Protein AF-A0A060Z3X9-F1 (afdb_monomer_lite)

Organism: Oncorhynchus mykiss (NCBI:txid8022)

Structure (mmCIF, N/CA/C/O backbone):
data_AF-A0A060Z3X9-F1
#
_entry.id   AF-A0A060Z3X9-F1
#
loop_
_atom_site.group_PDB
_atom_site.id
_atom_site.type_symbol
_atom_site.label_atom_id
_atom_site.label_alt_id
_atom_site.label_comp_id
_atom_site.label_asym_id
_atom_site.label_entity_id
_atom_site.label_seq_id
_atom_site.pdbx_PDB_ins_code
_atom_site.Cartn_x
_atom_site.Cartn_y
_atom_site.Cartn_z
_atom_site.occupancy
_atom_site.B_iso_or_equiv
_atom_site.auth_seq_id
_atom_site.auth_comp_id
_atom_site.auth_asym_id
_atom_site.auth_atom_id
_atom_site.pdbx_PDB_model_num
ATOM 1 N N . GLY A 1 1 ? -12.705 7.306 -7.884 1.00 86.81 1 GLY A N 1
ATOM 2 C CA . GLY A 1 1 ? -11.355 6.774 -7.599 1.00 86.81 1 GLY A CA 1
ATOM 3 C C . GLY A 1 1 ? -11.244 6.445 -6.128 1.00 86.81 1 GLY A C 1
ATOM 4 O O . GLY A 1 1 ? -11.070 7.368 -5.343 1.00 86.81 1 GLY A O 1
ATOM 5 N N . ILE A 1 2 ? -11.388 5.167 -5.769 1.00 88.50 2 ILE A N 1
ATOM 6 C CA . ILE A 1 2 ? -11.645 4.698 -4.392 1.00 88.50 2 ILE A CA 1
ATOM 7 C C . ILE A 1 2 ? -10.566 5.163 -3.402 1.00 88.50 2 ILE A C 1
ATOM 9 O O . ILE A 1 2 ? -10.902 5.725 -2.368 1.00 88.50 2 ILE A O 1
ATOM 13 N N . TYR A 1 3 ? -9.286 5.067 -3.770 1.00 93.75 3 TYR A N 1
ATOM 14 C CA . TYR A 1 3 ? -8.171 5.515 -2.922 1.00 93.75 3 TYR A CA 1
ATOM 15 C C . TYR A 1 3 ? -7.744 6.974 -3.132 1.00 93.75 3 TYR A C 1
ATOM 17 O O . TYR A 1 3 ? -7.025 7.528 -2.296 1.00 93.75 3 TYR A O 1
ATOM 25 N N . ARG A 1 4 ? -8.191 7.599 -4.230 1.00 94.62 4 ARG A N 1
ATOM 26 C CA . ARG A 1 4 ? -7.829 8.974 -4.619 1.00 94.62 4 ARG A CA 1
ATOM 27 C C . ARG A 1 4 ? -8.737 10.022 -3.977 1.00 94.62 4 ARG A C 1
ATOM 29 O O . ARG A 1 4 ? -8.271 11.099 -3.632 1.00 94.62 4 ARG A O 1
ATOM 36 N N . VAL A 1 5 ? -10.029 9.724 -3.874 1.00 93.88 5 VAL A N 1
ATOM 37 C CA . VAL A 1 5 ? -11.036 10.626 -3.302 1.00 93.88 5 VAL A CA 1
ATOM 38 C C . VAL A 1 5 ? -11.106 10.404 -1.794 1.00 93.88 5 VAL A C 1
ATOM 40 O O . VAL A 1 5 ? -11.049 9.264 -1.337 1.00 93.88 5 VAL A O 1
ATOM 43 N N . ASN A 1 6 ? -11.225 11.491 -1.033 1.00 90.88 6 ASN A N 1
ATOM 44 C CA . ASN A 1 6 ? -11.349 11.428 0.418 1.00 90.88 6 ASN A CA 1
ATOM 45 C C . ASN A 1 6 ? -12.809 11.221 0.837 1.00 90.88 6 ASN A C 1
ATOM 47 O O . ASN A 1 6 ? -13.710 11.865 0.303 1.00 90.88 6 ASN A O 1
ATOM 51 N N . GLY A 1 7 ? -13.014 10.354 1.828 1.00 90.50 7 GLY A N 1
ATOM 52 C CA . GLY A 1 7 ? -14.253 10.256 2.592 1.00 90.50 7 GLY A CA 1
ATOM 53 C C . GLY A 1 7 ? -14.462 11.436 3.549 1.00 90.50 7 GLY A C 1
ATOM 54 O O . GLY A 1 7 ? -13.589 12.297 3.706 1.00 90.50 7 GLY A O 1
ATOM 55 N N . ALA A 1 8 ? -15.616 11.476 4.217 1.00 94.56 8 ALA A N 1
ATOM 56 C CA . ALA A 1 8 ? -15.914 12.539 5.173 1.00 94.56 8 ALA A CA 1
ATOM 57 C C . ALA A 1 8 ? -15.115 12.334 6.462 1.00 94.56 8 ALA A C 1
ATOM 59 O O . ALA A 1 8 ? -15.238 11.302 7.120 1.00 94.56 8 ALA A O 1
ATOM 60 N N . LYS A 1 9 ? -14.338 13.349 6.855 1.00 94.06 9 LYS A N 1
ATOM 61 C CA . LYS A 1 9 ? -13.429 13.288 8.010 1.00 94.06 9 LYS A CA 1
ATOM 62 C C . LYS A 1 9 ? -14.116 12.792 9.289 1.00 94.06 9 LYS A C 1
ATOM 64 O O . LYS A 1 9 ? -13.607 11.879 9.925 1.00 94.06 9 LYS A O 1
ATOM 69 N N . SER A 1 10 ? -15.301 13.316 9.601 1.00 96.31 10 SER A N 1
ATOM 70 C CA . SER A 1 10 ? -16.062 12.922 10.793 1.00 96.31 10 SER A CA 1
ATOM 71 C C . SER A 1 10 ? -16.489 11.450 10.791 1.00 96.31 10 SER A C 1
ATOM 73 O O . SER A 1 10 ? -16.528 10.825 11.846 1.00 96.31 10 SER A O 1
ATOM 75 N N . ARG A 1 11 ? -16.803 10.870 9.624 1.00 94.62 11 ARG A N 1
ATOM 76 C CA . ARG A 1 11 ? -17.150 9.442 9.512 1.00 94.62 11 ARG A CA 1
ATOM 77 C C . ARG A 1 11 ? -15.914 8.558 9.611 1.00 94.62 11 ARG A C 1
ATOM 79 O O . ARG A 1 11 ? -15.964 7.532 10.274 1.00 94.62 11 ARG A O 1
ATOM 86 N N . VAL A 1 12 ? -14.806 8.988 9.010 1.00 95.44 12 VAL A N 1
ATOM 87 C CA . VAL A 1 12 ? -13.509 8.303 9.111 1.00 95.44 12 VAL A CA 1
ATOM 88 C C . VAL A 1 12 ? -13.040 8.240 10.567 1.00 95.44 12 VAL A C 1
ATOM 90 O O . VAL A 1 12 ? -12.645 7.176 11.021 1.00 95.44 12 VAL A O 1
ATOM 93 N N . GLU A 1 13 ? -13.134 9.340 11.317 1.00 94.75 13 GLU A N 1
ATOM 94 C CA . GLU A 1 13 ? -12.756 9.382 12.739 1.00 94.75 13 GLU A CA 1
ATOM 95 C C . GLU A 1 13 ? -13.624 8.456 13.599 1.00 94.75 13 GLU A C 1
ATOM 97 O O . GLU A 1 13 ? -13.090 7.675 14.385 1.00 94.75 13 GLU A O 1
ATOM 102 N N . LYS A 1 14 ? -14.950 8.479 13.401 1.00 93.69 14 LYS A N 1
ATOM 103 C CA . LYS A 1 14 ? -15.871 7.549 14.076 1.00 93.69 14 LYS A CA 1
ATOM 104 C C . LYS A 1 14 ? -15.541 6.091 13.764 1.00 93.69 14 LYS A C 1
ATOM 106 O O . LYS A 1 14 ? -15.551 5.259 14.665 1.00 93.69 14 LYS A O 1
ATOM 111 N N . LEU A 1 15 ? -15.228 5.787 12.504 1.00 94.75 15 LEU A N 1
ATOM 112 C CA . LEU A 1 15 ? -14.871 4.437 12.081 1.00 94.75 15 LEU A CA 1
ATOM 113 C C . LEU A 1 15 ? -13.537 3.986 12.693 1.00 94.75 15 LEU A C 1
ATOM 115 O O . LEU A 1 15 ? -13.452 2.861 13.172 1.00 94.75 15 LEU A O 1
ATOM 119 N N . CYS A 1 16 ? -12.526 4.861 12.753 1.00 94.25 16 CYS A N 1
ATOM 120 C CA . CYS A 1 16 ? -11.281 4.574 13.470 1.00 94.25 16 CYS A CA 1
ATOM 121 C C . CYS A 1 16 ? -11.554 4.229 14.939 1.00 94.25 16 CYS A C 1
ATOM 123 O O . CYS A 1 16 ? -11.093 3.201 15.416 1.00 94.25 16 CYS A O 1
ATOM 125 N N . GLN A 1 17 ? -12.347 5.046 15.638 1.00 93.94 17 GLN A N 1
ATOM 126 C CA . GLN A 1 17 ? -12.676 4.800 17.043 1.00 93.94 17 GLN A CA 1
ATOM 127 C C . GLN A 1 17 ? -13.414 3.468 17.243 1.00 93.94 17 GLN A C 1
ATOM 129 O O . GLN A 1 17 ? -13.139 2.750 18.200 1.00 93.94 17 GLN A O 1
ATOM 134 N N . ALA A 1 18 ? -14.317 3.111 16.327 1.00 93.25 18 ALA A N 1
ATOM 135 C CA . ALA A 1 18 ? -15.003 1.824 16.369 1.00 93.25 18 ALA A CA 1
ATOM 136 C C . ALA A 1 18 ? -14.020 0.644 16.229 1.00 93.25 18 ALA A C 1
ATOM 138 O O . ALA A 1 18 ? -14.126 -0.322 16.980 1.00 93.25 18 ALA A O 1
ATOM 139 N N . PHE A 1 19 ? -13.020 0.747 15.344 1.00 93.88 19 PHE A N 1
ATOM 140 C CA . PHE A 1 19 ? -11.968 -0.268 15.214 1.00 93.88 19 PHE A CA 1
ATOM 141 C C . PHE A 1 19 ? -11.088 -0.396 16.465 1.00 93.88 19 PHE A C 1
ATOM 143 O O . PHE A 1 19 ? -10.752 -1.520 16.835 1.00 93.88 19 PHE A O 1
ATOM 150 N N . GLU A 1 20 ? -10.752 0.715 17.129 1.00 92.62 20 GLU A N 1
ATOM 151 C CA . GLU A 1 20 ? -9.986 0.707 18.390 1.00 92.62 20 GLU A CA 1
ATOM 152 C C . GLU A 1 20 ? -10.773 0.069 19.547 1.00 92.62 20 GLU A C 1
ATOM 154 O O . GLU A 1 20 ? -10.198 -0.612 20.394 1.00 92.62 20 GLU A O 1
ATOM 159 N N . ASN A 1 21 ? -12.099 0.243 19.569 1.00 91.75 21 ASN A N 1
ATOM 160 C CA . ASN A 1 21 ? -12.970 -0.359 20.583 1.00 91.75 21 ASN A CA 1
ATOM 161 C C . ASN A 1 21 ? -13.163 -1.873 20.383 1.00 91.75 21 ASN A C 1
ATOM 163 O O . ASN A 1 21 ? -13.469 -2.587 21.337 1.00 91.75 21 ASN A O 1
ATOM 167 N N . GLY A 1 22 ? -12.994 -2.366 19.155 1.00 89.81 22 GLY A N 1
ATOM 168 C CA . GLY A 1 22 ? -13.017 -3.789 18.838 1.00 89.81 22 GLY A CA 1
ATOM 169 C C . GLY A 1 22 ? -13.516 -4.070 17.425 1.00 89.81 22 GLY A C 1
ATOM 170 O O . GLY A 1 22 ? -14.571 -3.602 17.009 1.00 89.81 22 GLY A O 1
ATOM 171 N N . LYS A 1 23 ? -12.783 -4.911 16.691 1.00 84.75 23 LYS A N 1
ATOM 172 C CA . LYS A 1 23 ? -13.099 -5.282 15.299 1.00 84.75 23 LYS A CA 1
ATOM 173 C C . LYS A 1 23 ? -14.492 -5.901 15.111 1.00 84.75 23 LYS A C 1
ATOM 175 O O . LYS A 1 23 ? -15.084 -5.727 14.054 1.00 84.75 23 LYS A O 1
ATOM 180 N N . ASP A 1 24 ? -15.008 -6.603 16.120 1.00 86.25 24 ASP A N 1
ATOM 181 C CA . ASP A 1 24 ? -16.281 -7.331 16.034 1.00 86.25 24 ASP A CA 1
ATOM 182 C C . ASP A 1 24 ? -17.500 -6.395 16.166 1.00 86.25 24 ASP A C 1
ATOM 184 O O . ASP A 1 24 ? -18.628 -6.801 15.909 1.00 86.25 24 ASP A O 1
ATOM 188 N N . LEU A 1 25 ? -17.271 -5.129 16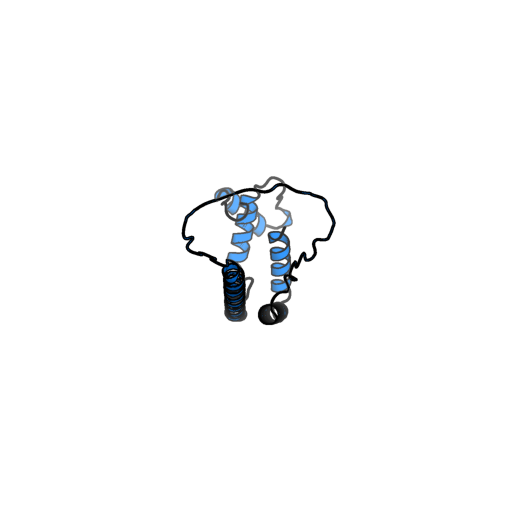.535 1.00 80.31 25 LEU A N 1
ATOM 189 C CA . LEU A 1 25 ? -18.289 -4.079 16.653 1.00 80.31 25 LEU A CA 1
ATOM 190 C C . LEU A 1 25 ? -18.442 -3.251 15.367 1.00 80.31 25 LEU A C 1
ATOM 192 O O . LEU A 1 25 ? -19.259 -2.332 15.324 1.00 80.31 25 LEU A O 1
ATOM 196 N N . VAL A 1 26 ? -17.634 -3.525 14.337 1.00 88.12 26 VAL A N 1
ATOM 197 C CA . VAL A 1 26 ? -17.584 -2.710 13.121 1.00 88.12 26 VAL A CA 1
ATOM 198 C C . VAL A 1 26 ? -18.308 -3.404 11.975 1.00 88.12 26 VAL A C 1
ATOM 200 O O . VAL A 1 26 ? -17.792 -4.342 11.370 1.00 88.12 26 VAL A O 1
ATOM 203 N N . GLU A 1 27 ? -19.478 -2.881 11.616 1.00 88.38 27 GLU A N 1
ATOM 204 C CA . GLU A 1 27 ? -20.184 -3.271 10.397 1.00 88.38 27 GLU A CA 1
ATOM 205 C C . GLU A 1 27 ? -19.799 -2.348 9.230 1.00 88.38 27 GLU A C 1
ATOM 207 O O . GLU A 1 27 ? -19.924 -1.126 9.308 1.00 88.38 27 GLU A O 1
ATOM 212 N N . LEU A 1 28 ? -19.296 -2.936 8.140 1.00 91.38 28 LEU A N 1
ATOM 213 C CA . LEU A 1 28 ? -18.789 -2.192 6.978 1.00 91.38 28 LEU A CA 1
ATOM 214 C C . LEU A 1 28 ? -19.793 -2.087 5.821 1.00 91.38 28 LEU A C 1
ATOM 216 O O . LEU A 1 28 ? -19.545 -1.315 4.896 1.00 91.38 28 LEU A O 1
ATOM 220 N N . SER A 1 29 ? -20.891 -2.849 5.857 1.00 90.75 29 SER A N 1
ATOM 221 C CA . SER A 1 29 ? -21.847 -3.010 4.749 1.00 90.75 29 SER A CA 1
ATOM 222 C C . SER A 1 29 ? -22.446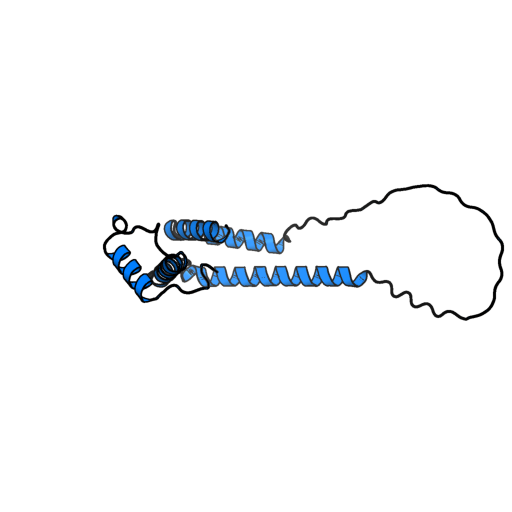 -1.682 4.274 1.00 90.75 29 SER A C 1
ATOM 224 O O . SER A 1 29 ? -22.557 -1.452 3.071 1.00 90.75 29 SER A O 1
ATOM 226 N N . ASP A 1 30 ? -22.752 -0.788 5.215 1.00 89.44 30 ASP A N 1
ATOM 227 C CA . ASP A 1 30 ? -23.438 0.483 4.950 1.00 89.44 30 ASP A CA 1
ATOM 228 C C . ASP A 1 30 ? -22.483 1.680 4.823 1.00 89.44 30 ASP A C 1
ATOM 230 O O . ASP A 1 30 ? -22.903 2.828 4.646 1.00 89.44 30 ASP A O 1
ATOM 234 N N . LEU A 1 31 ? -21.173 1.443 4.931 1.00 92.12 31 LEU A N 1
ATOM 235 C CA . LEU A 1 31 ? -20.180 2.509 4.920 1.00 92.12 31 LEU A CA 1
ATOM 236 C C . LEU A 1 31 ? -19.721 2.832 3.500 1.00 92.12 31 LEU A C 1
ATOM 238 O O . LEU A 1 31 ? -19.551 1.967 2.642 1.00 92.12 31 LEU A O 1
ATOM 242 N N . SER A 1 32 ? -19.446 4.114 3.254 1.00 93.62 32 SER A N 1
ATOM 243 C CA . SER A 1 32 ? -18.907 4.532 1.964 1.00 93.62 32 SER A CA 1
ATOM 244 C C . SER A 1 32 ? -17.531 3.892 1.728 1.00 93.62 32 SER A C 1
ATOM 246 O O . SER A 1 32 ? -16.651 4.009 2.590 1.00 93.62 32 SER A O 1
ATOM 248 N N . PRO A 1 33 ? -17.261 3.346 0.527 1.00 94.50 33 PRO A N 1
ATOM 249 C CA . PRO A 1 33 ? -15.937 2.845 0.161 1.00 94.50 33 PRO A CA 1
ATOM 250 C C . PRO A 1 33 ? -14.817 3.878 0.343 1.00 94.50 33 PRO A C 1
ATOM 252 O O . PRO A 1 33 ? -13.673 3.512 0.601 1.00 94.50 33 PRO A O 1
ATOM 255 N N . HIS A 1 34 ? -15.130 5.174 0.235 1.00 96.31 34 HIS A N 1
ATOM 256 C CA . HIS A 1 34 ? -14.171 6.259 0.452 1.00 96.31 34 HIS A CA 1
ATOM 257 C C . HIS A 1 34 ? -13.776 6.428 1.920 1.00 96.31 34 HIS A C 1
ATOM 259 O O . HIS A 1 34 ? -12.625 6.755 2.213 1.00 96.31 34 HIS A O 1
ATOM 265 N N . ASP A 1 35 ? -14.714 6.200 2.840 1.00 95.25 35 ASP A N 1
ATOM 266 C CA . ASP A 1 35 ? -14.444 6.268 4.273 1.00 95.25 35 ASP A CA 1
ATOM 267 C C . ASP A 1 35 ? -13.584 5.062 4.687 1.00 95.25 35 ASP A C 1
ATOM 269 O O . ASP A 1 35 ? -12.538 5.241 5.311 1.00 95.25 35 ASP A O 1
ATOM 273 N N . ILE A 1 36 ? -13.946 3.857 4.226 1.00 95.31 36 ILE A N 1
ATOM 274 C CA . ILE A 1 36 ? -13.184 2.616 4.459 1.00 95.31 36 ILE A CA 1
ATOM 275 C C . ILE A 1 36 ? -11.764 2.730 3.887 1.00 95.31 36 ILE A C 1
ATOM 277 O O . ILE A 1 36 ? -10.781 2.446 4.574 1.00 95.31 36 ILE A O 1
ATOM 281 N N . ALA A 1 37 ? -11.626 3.202 2.643 1.00 96.25 37 ALA A N 1
ATOM 282 C CA . ALA A 1 37 ? -10.324 3.405 2.014 1.00 96.25 37 ALA A CA 1
ATOM 283 C C . ALA A 1 37 ? -9.463 4.419 2.781 1.00 96.25 37 ALA A C 1
ATOM 285 O O . ALA A 1 37 ? -8.246 4.250 2.882 1.00 96.25 37 ALA A O 1
ATOM 286 N N . ASN A 1 38 ? -10.071 5.473 3.333 1.00 96.62 38 ASN A N 1
ATOM 287 C CA . ASN A 1 38 ? -9.364 6.429 4.178 1.00 96.62 38 ASN A CA 1
ATOM 288 C C . ASN A 1 38 ? -8.889 5.800 5.488 1.00 96.62 38 ASN A C 1
ATOM 290 O O . ASN A 1 38 ? -7.731 6.009 5.845 1.00 96.62 38 ASN A O 1
ATOM 294 N N . VAL A 1 39 ? -9.721 5.000 6.159 1.00 95.94 39 VAL A N 1
ATOM 295 C CA . VAL A 1 39 ? -9.312 4.281 7.376 1.00 95.94 39 VAL A CA 1
ATOM 296 C C . VAL A 1 39 ? -8.167 3.314 7.088 1.00 95.94 39 VAL A C 1
ATOM 298 O O . VAL A 1 39 ? -7.166 3.346 7.798 1.00 95.94 39 VAL A O 1
ATOM 301 N N . LEU A 1 40 ? -8.227 2.542 5.998 1.00 95.62 40 LEU A N 1
ATOM 302 C CA . LEU A 1 40 ? -7.126 1.655 5.604 1.00 95.62 40 LEU A CA 1
ATOM 303 C C . LEU A 1 40 ? -5.816 2.427 5.365 1.00 95.62 40 LEU A C 1
ATOM 305 O O . LEU A 1 40 ? -4.757 2.021 5.843 1.00 95.62 40 LEU A O 1
ATOM 309 N N . LYS A 1 41 ? -5.872 3.565 4.657 1.00 95.38 41 LYS A N 1
ATOM 310 C CA . LYS A 1 41 ? -4.697 4.432 4.443 1.00 95.38 41 LYS A CA 1
ATOM 311 C C . LYS A 1 41 ? -4.139 4.966 5.764 1.00 95.38 41 LYS A C 1
ATOM 313 O O . LYS A 1 41 ? -2.923 5.015 5.936 1.00 95.38 41 LYS A O 1
ATOM 318 N N . LEU A 1 42 ? -5.014 5.376 6.683 1.00 95.69 42 LEU A N 1
ATOM 319 C CA . LEU A 1 42 ? -4.619 5.859 8.005 1.00 95.69 42 LEU A CA 1
ATOM 320 C C . LEU A 1 42 ? -3.975 4.755 8.837 1.00 95.69 42 LEU A C 1
ATOM 322 O O . LEU A 1 42 ? -2.941 5.005 9.447 1.00 95.69 42 LEU A O 1
ATOM 326 N N . TYR A 1 43 ? -4.540 3.549 8.826 1.00 95.50 43 TYR A N 1
ATOM 327 C CA . TYR A 1 43 ? -3.982 2.388 9.512 1.00 95.50 43 TYR A CA 1
ATOM 328 C C . TYR A 1 43 ? -2.547 2.114 9.052 1.00 95.50 43 TYR A C 1
ATOM 330 O O . TYR A 1 43 ? -1.629 2.126 9.865 1.00 95.50 43 TYR A O 1
ATOM 338 N N . LEU A 1 44 ? -2.325 1.989 7.738 1.00 96.19 44 LEU A N 1
ATOM 339 C CA . LEU A 1 44 ? -0.992 1.728 7.181 1.00 96.19 44 LEU A CA 1
ATOM 340 C C . LEU A 1 44 ? 0.020 2.840 7.493 1.00 96.19 44 LEU A C 1
ATOM 342 O O . LEU A 1 44 ? 1.208 2.561 7.630 1.00 96.19 44 LEU A O 1
ATOM 346 N N . ARG A 1 45 ? -0.438 4.095 7.602 1.00 96.12 45 ARG A N 1
ATOM 347 C CA . ARG A 1 45 ? 0.411 5.250 7.932 1.00 96.12 45 ARG A CA 1
ATOM 348 C C . ARG A 1 45 ? 0.780 5.321 9.415 1.00 96.12 45 ARG A C 1
ATOM 350 O O . ARG A 1 45 ? 1.819 5.882 9.739 1.00 96.12 45 ARG A O 1
ATOM 357 N N . GLN A 1 46 ? -0.079 4.818 10.296 1.00 95.25 46 GLN A N 1
ATOM 358 C CA . GLN A 1 46 ? 0.109 4.871 11.749 1.00 95.25 46 GLN A CA 1
ATOM 359 C C . GLN A 1 46 ? 0.899 3.680 12.299 1.00 95.25 46 GLN A C 1
ATOM 361 O O . GLN A 1 46 ? 1.196 3.654 13.491 1.00 95.25 46 GLN A O 1
ATOM 366 N N . LEU A 1 47 ? 1.247 2.702 11.457 1.00 95.12 47 LEU A N 1
ATOM 367 C CA . LEU A 1 47 ? 2.080 1.582 11.875 1.00 95.12 47 LEU A CA 1
ATOM 368 C C . LEU A 1 47 ? 3.412 2.088 12.466 1.00 95.12 47 LEU A C 1
ATOM 370 O O . LEU A 1 47 ? 4.034 2.969 11.865 1.00 95.12 47 LEU A O 1
ATOM 374 N N . PRO A 1 48 ? 3.886 1.510 13.590 1.00 94.75 48 PRO A N 1
ATOM 375 C CA . PRO A 1 48 ? 5.181 1.871 14.173 1.00 94.75 48 PRO A CA 1
ATOM 376 C C . PRO A 1 48 ? 6.340 1.687 13.187 1.00 94.75 48 PRO A C 1
ATOM 378 O O . PRO A 1 48 ? 7.285 2.473 13.164 1.00 94.75 48 PRO A O 1
ATOM 381 N N . GLU A 1 49 ? 6.239 0.657 12.345 1.00 93.81 49 GLU A N 1
ATOM 382 C CA . GLU A 1 49 ? 7.143 0.407 11.232 1.00 93.81 49 GLU A CA 1
ATOM 383 C C . GLU A 1 49 ? 6.335 0.315 9.927 1.00 93.81 49 GLU A C 1
ATOM 385 O O . GLU A 1 49 ? 5.306 -0.368 9.892 1.00 93.81 49 GLU A O 1
ATOM 390 N N . PRO A 1 50 ? 6.760 0.985 8.840 1.00 95.75 50 PRO A N 1
ATOM 391 C CA . PRO A 1 50 ? 6.054 0.937 7.571 1.00 95.75 50 PRO A CA 1
ATOM 392 C C . PRO A 1 50 ? 5.974 -0.487 7.022 1.00 95.75 50 PRO A C 1
ATOM 394 O O . PRO A 1 50 ? 6.836 -1.336 7.258 1.00 95.75 50 PRO A O 1
ATOM 397 N N . LEU A 1 51 ? 4.950 -0.725 6.200 1.00 94.56 51 LEU A N 1
ATOM 398 C CA . LEU A 1 51 ? 4.722 -2.032 5.587 1.00 94.56 51 LEU A CA 1
ATOM 399 C C . LEU A 1 51 ? 5.956 -2.544 4.826 1.00 94.56 51 LEU A C 1
ATOM 401 O O . LEU A 1 51 ? 6.303 -3.718 4.939 1.00 94.56 51 LEU A O 1
ATOM 405 N N . ILE A 1 52 ? 6.644 -1.657 4.102 1.00 94.19 52 ILE A N 1
ATOM 406 C CA . ILE A 1 52 ? 8.001 -1.912 3.613 1.00 94.19 52 ILE A CA 1
ATOM 407 C C . ILE A 1 52 ? 8.973 -1.329 4.632 1.00 94.19 52 ILE A C 1
ATOM 409 O O . ILE A 1 52 ? 9.105 -0.109 4.715 1.00 94.19 52 ILE A O 1
ATOM 413 N N . LEU A 1 53 ? 9.632 -2.210 5.390 1.00 93.75 53 LEU A N 1
ATOM 414 C CA . LEU A 1 53 ? 10.525 -1.833 6.485 1.00 93.75 53 LEU A CA 1
ATOM 415 C C . LEU A 1 53 ? 11.617 -0.881 5.992 1.00 93.75 53 LEU A C 1
ATOM 417 O O . LEU A 1 53 ? 12.139 -1.037 4.882 1.00 93.75 53 LEU A O 1
ATOM 421 N N . TYR A 1 54 ? 12.033 0.041 6.860 1.00 94.44 54 TYR A N 1
ATOM 422 C CA . TYR A 1 54 ? 13.041 1.055 6.536 1.00 94.44 54 TYR A CA 1
ATOM 423 C C . TYR A 1 54 ? 14.336 0.448 5.990 1.00 94.44 54 TYR A C 1
ATOM 425 O O . TYR A 1 54 ? 14.906 0.966 5.031 1.00 94.44 54 TYR A O 1
ATOM 433 N N . ARG A 1 55 ? 14.757 -0.697 6.544 1.00 94.00 55 ARG A N 1
ATOM 434 C CA . ARG A 1 55 ? 15.969 -1.407 6.115 1.00 94.00 55 ARG A CA 1
ATOM 435 C C . ARG A 1 55 ? 15.928 -1.889 4.660 1.00 94.00 55 ARG A C 1
ATOM 437 O O . ARG A 1 55 ? 16.971 -1.927 4.029 1.00 94.00 55 ARG A O 1
ATOM 444 N N . TYR A 1 56 ? 14.746 -2.207 4.124 1.00 94.88 56 TYR A N 1
ATOM 445 C CA . TYR A 1 56 ? 14.583 -2.675 2.740 1.00 94.88 56 TYR A CA 1
ATOM 446 C C . TYR A 1 56 ? 14.187 -1.558 1.771 1.00 94.88 56 TYR A C 1
ATOM 448 O O . TYR A 1 56 ? 14.233 -1.749 0.556 1.00 94.88 56 TYR A O 1
ATOM 456 N N . TYR A 1 57 ? 13.770 -0.393 2.276 1.00 94.56 57 TYR A N 1
ATOM 457 C CA . TYR A 1 57 ? 13.236 0.691 1.452 1.00 94.56 57 TYR A CA 1
ATOM 458 C C . TYR A 1 57 ? 14.210 1.122 0.347 1.00 94.56 57 TYR A C 1
ATOM 460 O O . TYR A 1 57 ? 13.826 1.202 -0.820 1.00 94.56 57 TYR A O 1
ATOM 468 N N . ASN A 1 58 ? 15.479 1.352 0.694 1.00 96.25 58 ASN A N 1
ATOM 469 C CA . ASN A 1 58 ? 16.489 1.777 -0.278 1.00 96.25 58 ASN A CA 1
ATOM 470 C C . ASN A 1 58 ? 16.721 0.726 -1.373 1.00 96.25 58 ASN A C 1
ATOM 472 O O . ASN A 1 58 ? 16.840 1.094 -2.543 1.00 96.25 58 ASN A O 1
ATOM 476 N N . ASP A 1 59 ? 16.698 -0.561 -1.023 1.00 96.31 59 ASP A N 1
ATOM 477 C CA . ASP A 1 59 ? 16.848 -1.656 -1.983 1.00 96.31 59 ASP A CA 1
ATOM 478 C C . ASP A 1 59 ? 15.659 -1.716 -2.949 1.00 96.31 59 ASP A C 1
ATOM 480 O O . ASP A 1 59 ? 15.845 -1.793 -4.167 1.00 96.31 59 ASP A O 1
ATOM 484 N N . PHE A 1 60 ? 14.428 -1.592 -2.434 1.00 95.69 60 PHE A N 1
ATOM 485 C CA . PHE A 1 60 ? 13.223 -1.529 -3.268 1.00 95.69 60 PHE A CA 1
ATOM 486 C C . PHE A 1 60 ? 13.252 -0.334 -4.221 1.00 95.69 60 PHE A C 1
ATOM 488 O O . PHE A 1 60 ? 12.991 -0.497 -5.414 1.00 95.69 60 PHE A O 1
ATOM 495 N N . ILE A 1 61 ? 13.593 0.860 -3.728 1.00 96.31 61 ILE A N 1
ATOM 496 C CA . ILE A 1 61 ? 13.679 2.067 -4.559 1.00 96.31 61 ILE A CA 1
ATOM 497 C C . ILE A 1 61 ? 14.792 1.942 -5.604 1.00 96.31 61 ILE A C 1
ATOM 499 O O . ILE A 1 61 ? 14.597 2.345 -6.753 1.00 96.31 61 ILE A O 1
ATOM 503 N N . GLY A 1 62 ? 15.939 1.365 -5.239 1.00 97.00 62 GLY A N 1
ATOM 504 C CA . GLY A 1 62 ? 17.038 1.097 -6.164 1.00 97.00 62 GLY A CA 1
ATOM 505 C C . GLY A 1 62 ? 16.606 0.186 -7.314 1.00 97.00 62 GLY A C 1
ATOM 506 O O . GLY A 1 62 ? 16.772 0.539 -8.483 1.00 97.00 62 GLY A O 1
ATOM 507 N N . LEU A 1 63 ? 15.967 -0.943 -6.998 1.00 96.56 63 LEU A N 1
ATOM 508 C CA . LEU A 1 63 ? 15.452 -1.889 -7.994 1.00 96.56 63 LEU A CA 1
ATOM 509 C C . LEU A 1 63 ? 14.311 -1.299 -8.837 1.00 96.56 63 LEU A C 1
ATOM 511 O O . LEU A 1 63 ? 14.236 -1.553 -10.041 1.00 96.56 63 LEU A O 1
ATOM 515 N N . ALA A 1 64 ? 13.446 -0.475 -8.243 1.00 95.44 64 ALA A N 1
ATOM 516 C CA . ALA A 1 64 ? 12.383 0.212 -8.970 1.00 95.44 64 ALA A CA 1
ATOM 517 C C . ALA A 1 64 ? 12.960 1.193 -10.004 1.00 95.44 64 ALA A C 1
ATOM 519 O O . ALA A 1 64 ? 12.563 1.163 -11.168 1.00 95.44 64 ALA A O 1
ATOM 520 N N . LYS A 1 65 ? 13.958 1.998 -9.623 1.00 96.38 65 LYS A N 1
ATOM 521 C CA . LYS A 1 65 ? 14.644 2.913 -10.549 1.00 96.38 65 LYS A CA 1
ATOM 522 C C . LYS A 1 65 ? 15.359 2.162 -11.670 1.00 96.38 65 LYS A C 1
ATOM 524 O O . LYS A 1 65 ? 15.293 2.588 -12.820 1.00 96.38 65 LYS A O 1
ATOM 529 N N . GLU A 1 66 ? 16.011 1.048 -11.349 1.00 95.38 66 GLU A N 1
ATOM 530 C CA . GLU A 1 66 ? 16.672 0.205 -12.347 1.00 95.38 66 GLU A CA 1
ATOM 531 C C . GLU A 1 66 ? 15.668 -0.375 -13.352 1.00 95.38 66 GLU A C 1
ATOM 533 O O . GLU A 1 66 ? 15.868 -0.259 -14.559 1.00 95.38 66 GLU A O 1
ATOM 538 N N . SER A 1 67 ? 14.538 -0.920 -12.882 1.00 94.56 67 SER A N 1
ATOM 539 C CA . SER A 1 67 ? 13.503 -1.432 -13.794 1.00 94.56 67 SER A CA 1
ATOM 540 C C . SER A 1 67 ? 12.937 -0.336 -14.702 1.00 94.56 67 SER A C 1
ATOM 542 O O . SER A 1 67 ? 12.767 -0.568 -15.897 1.00 94.56 67 SER A O 1
ATOM 544 N N . GLN A 1 68 ? 12.714 0.877 -14.182 1.00 94.38 68 GLN A N 1
ATOM 545 C CA . GLN A 1 68 ? 12.273 2.014 -14.995 1.00 94.38 68 GLN A CA 1
ATOM 546 C C . GLN A 1 68 ? 13.286 2.385 -16.082 1.00 94.38 68 GLN A C 1
ATOM 548 O O . GLN A 1 68 ? 12.882 2.617 -17.220 1.00 94.38 68 GLN A O 1
ATOM 553 N N . ARG A 1 69 ? 14.587 2.418 -15.760 1.00 94.06 69 ARG A N 1
ATOM 554 C CA . ARG A 1 69 ? 15.650 2.708 -16.738 1.00 94.06 69 ARG A CA 1
ATOM 555 C C . ARG A 1 69 ? 15.661 1.691 -17.873 1.00 94.06 69 ARG A C 1
ATOM 557 O O . ARG A 1 69 ? 15.637 2.095 -19.031 1.00 94.06 69 ARG A O 1
ATOM 564 N N . VAL A 1 70 ? 15.615 0.399 -17.541 1.00 92.38 70 VAL A N 1
ATOM 565 C CA . VAL A 1 70 ? 15.575 -0.693 -18.528 1.00 92.38 70 VAL A CA 1
ATOM 566 C C . VAL A 1 70 ? 14.357 -0.558 -19.449 1.00 92.38 70 VAL A C 1
ATOM 568 O O . VAL A 1 70 ? 14.493 -0.614 -20.667 1.00 92.38 70 VAL A O 1
ATOM 571 N N . ILE A 1 71 ? 13.176 -0.287 -18.885 1.00 91.44 71 ILE A N 1
ATOM 572 C CA . ILE A 1 71 ? 11.941 -0.098 -19.664 1.00 91.44 71 ILE A CA 1
ATOM 573 C C . ILE A 1 71 ? 12.044 1.112 -20.606 1.00 91.44 71 ILE A C 1
ATOM 575 O O . ILE A 1 71 ? 11.528 1.071 -21.723 1.00 91.44 71 ILE A O 1
ATOM 579 N N . ILE A 1 72 ? 12.668 2.209 -20.166 1.00 92.62 72 ILE A N 1
ATOM 580 C CA . ILE A 1 72 ? 12.855 3.408 -20.995 1.00 92.62 72 ILE A CA 1
ATOM 581 C C . ILE A 1 72 ? 13.835 3.128 -22.140 1.00 92.62 72 ILE A C 1
ATOM 583 O O . ILE A 1 72 ? 13.531 3.485 -23.277 1.00 92.62 72 ILE A O 1
ATOM 587 N N . GLU A 1 73 ? 14.964 2.470 -21.859 1.00 90.25 73 GLU A N 1
ATOM 588 C CA . GLU A 1 73 ? 15.972 2.086 -22.858 1.00 90.25 73 GLU A CA 1
ATOM 589 C C . GLU A 1 73 ? 15.346 1.205 -23.951 1.00 90.25 73 GLU A C 1
ATOM 591 O O . GLU A 1 73 ? 15.443 1.517 -25.136 1.00 90.25 73 GLU A O 1
ATOM 596 N N . GLU A 1 74 ? 14.597 0.169 -23.562 1.00 87.38 74 GLU A N 1
ATOM 597 C CA . GLU A 1 74 ? 13.893 -0.712 -24.503 1.00 87.38 74 GLU A CA 1
ATOM 598 C C . GLU A 1 74 ? 12.863 0.030 -25.354 1.00 87.38 74 GLU A C 1
ATOM 600 O O . GLU A 1 74 ? 12.791 -0.172 -26.567 1.00 87.38 74 GLU A O 1
ATOM 605 N N . LYS A 1 75 ? 12.076 0.921 -24.739 1.00 88.81 75 LYS A N 1
ATOM 606 C CA . LYS A 1 75 ? 11.100 1.740 -25.470 1.00 88.81 75 LYS A CA 1
ATOM 607 C C . LYS A 1 75 ? 11.775 2.686 -26.461 1.00 88.81 75 LYS A C 1
ATOM 609 O O . LYS A 1 75 ? 11.213 2.916 -27.529 1.00 88.81 75 LYS A O 1
ATOM 614 N N . ALA A 1 76 ? 12.937 3.242 -26.124 1.00 89.62 76 ALA A N 1
ATOM 615 C CA . ALA A 1 76 ? 13.692 4.113 -27.020 1.00 89.62 76 ALA A CA 1
ATOM 616 C C . ALA A 1 76 ? 14.241 3.336 -28.226 1.00 89.62 76 ALA A C 1
ATOM 618 O O . ALA A 1 76 ? 14.051 3.766 -29.362 1.00 89.62 76 ALA A O 1
ATOM 619 N N . VAL A 1 77 ? 14.829 2.156 -27.994 1.00 87.06 77 VAL A N 1
ATOM 620 C CA . VAL A 1 77 ? 15.316 1.268 -29.064 1.00 87.06 77 VAL A CA 1
ATOM 621 C C . VAL A 1 77 ? 14.172 0.826 -29.980 1.00 87.06 77 VAL A C 1
ATOM 623 O O . VAL A 1 77 ? 14.292 0.908 -31.200 1.00 87.06 77 VAL A O 1
ATOM 626 N N . ALA A 1 78 ? 13.029 0.429 -29.411 1.00 86.06 78 ALA A N 1
ATOM 627 C CA . ALA A 1 78 ? 11.857 0.030 -30.190 1.00 86.06 78 ALA A CA 1
ATOM 628 C C . ALA A 1 78 ? 11.331 1.162 -31.090 1.00 86.06 78 ALA A C 1
ATOM 630 O O . ALA A 1 78 ? 10.913 0.902 -32.216 1.00 86.06 78 ALA A O 1
ATOM 631 N N . ARG A 1 79 ? 11.378 2.419 -30.623 1.00 88.00 79 ARG A N 1
ATOM 632 C CA . ARG A 1 79 ? 11.010 3.595 -31.430 1.00 88.00 79 ARG A CA 1
ATOM 633 C C . ARG A 1 79 ? 12.014 3.862 -32.550 1.00 88.00 79 ARG A C 1
ATOM 635 O O . ARG A 1 79 ? 11.593 4.119 -33.670 1.00 88.00 79 ARG A O 1
ATOM 642 N N . ALA A 1 80 ? 13.314 3.755 -32.273 1.00 86.31 80 ALA A N 1
ATOM 643 C CA . ALA A 1 80 ? 14.361 3.966 -33.275 1.00 86.31 80 ALA A CA 1
ATOM 644 C C . ALA A 1 80 ? 14.294 2.946 -34.429 1.00 86.31 80 ALA A C 1
ATOM 646 O O . ALA A 1 80 ? 14.527 3.301 -35.579 1.00 86.31 80 ALA A O 1
ATOM 647 N N . LEU A 1 81 ? 13.925 1.693 -34.137 1.00 82.12 81 LEU A N 1
ATOM 648 C CA . LEU A 1 81 ? 13.725 0.657 -35.158 1.00 82.12 81 LEU A CA 1
ATOM 649 C C . LEU A 1 81 ? 12.474 0.899 -36.020 1.00 82.12 81 LEU A C 1
ATOM 651 O O . LEU A 1 81 ? 12.474 0.557 -37.198 1.00 82.12 81 LEU A O 1
ATOM 655 N N . GLN A 1 82 ? 11.417 1.494 -35.457 1.00 76.56 82 GLN A N 1
ATOM 656 C CA . GLN A 1 82 ? 10.195 1.828 -36.203 1.00 76.56 82 GLN A CA 1
ATOM 657 C C . GLN A 1 82 ? 10.391 3.028 -37.142 1.00 76.56 82 GLN A C 1
ATOM 659 O O . GLN A 1 82 ? 9.798 3.061 -38.217 1.00 76.56 82 GLN A O 1
ATOM 664 N N . ASP A 1 83 ? 11.243 3.986 -36.769 1.00 65.38 83 ASP A N 1
ATOM 665 C CA . ASP A 1 83 ? 11.512 5.190 -37.571 1.00 65.38 83 ASP A CA 1
ATOM 666 C C . ASP A 1 83 ? 12.403 4.908 -38.799 1.00 65.38 83 ASP A C 1
ATOM 668 O O . ASP A 1 83 ? 12.395 5.644 -39.782 1.00 65.38 83 ASP A O 1
ATOM 672 N N . GLN A 1 84 ? 13.117 3.777 -38.803 1.00 60.31 84 GLN A N 1
ATOM 673 C CA . GLN A 1 84 ? 14.000 3.371 -39.902 1.00 60.31 84 GLN A CA 1
ATOM 674 C C . GLN A 1 84 ? 13.251 2.746 -41.106 1.00 60.31 84 GLN A C 1
ATOM 676 O O . GLN A 1 84 ? 13.877 2.316 -42.072 1.00 60.31 84 GLN A O 1
ATOM 681 N N . GLY A 1 85 ? 11.910 2.702 -41.068 1.00 53.53 85 GLY A N 1
ATOM 682 C CA . GLY A 1 85 ? 11.051 2.071 -42.080 1.00 53.53 85 GLY A CA 1
ATOM 683 C C . GLY A 1 85 ? 10.446 2.991 -43.149 1.00 53.53 85 GLY A C 1
ATOM 684 O O . GLY A 1 85 ? 9.642 2.511 -43.947 1.00 53.53 85 GLY A O 1
ATOM 685 N N . ARG A 1 86 ? 10.779 4.290 -43.207 1.00 50.00 86 ARG A N 1
ATOM 686 C CA . ARG A 1 86 ? 10.281 5.182 -44.274 1.00 50.00 86 ARG A CA 1
ATOM 687 C C . ARG A 1 86 ? 11.371 5.422 -45.327 1.00 50.00 86 ARG A C 1
ATOM 689 O O . ARG A 1 86 ? 12.186 6.324 -45.139 1.00 50.00 86 ARG A O 1
ATOM 696 N N . PRO A 1 87 ? 11.401 4.683 -46.455 1.00 48.94 87 PRO A N 1
ATOM 697 C CA . PRO A 1 87 ? 12.214 5.094 -47.586 1.00 48.94 87 PRO A CA 1
ATOM 698 C C . PRO A 1 87 ? 11.592 6.375 -48.151 1.00 48.94 87 PRO A C 1
ATOM 700 O O . PRO A 1 87 ? 10.570 6.351 -48.836 1.00 48.94 87 PRO A O 1
ATOM 703 N N . GLY A 1 88 ? 12.191 7.516 -47.818 1.00 48.47 88 GLY A N 1
ATOM 704 C CA . GLY A 1 88 ? 11.991 8.771 -48.530 1.00 48.47 88 GLY A CA 1
ATOM 705 C C . GLY A 1 88 ? 12.582 8.645 -49.929 1.00 48.47 88 GLY A C 1
ATOM 706 O O . GLY A 1 88 ? 13.686 9.109 -50.185 1.00 48.47 88 GLY A O 1
ATOM 707 N N . GLY A 1 89 ? 11.868 7.960 -50.820 1.00 51.91 89 GLY A N 1
ATOM 708 C CA . GLY A 1 89 ? 12.131 7.995 -52.250 1.00 51.91 89 GLY A CA 1
ATOM 709 C C . GLY A 1 89 ? 11.620 9.310 -52.821 1.00 51.91 89 GLY A C 1
ATOM 710 O O . GLY A 1 89 ? 10.536 9.349 -53.391 1.00 51.91 89 GLY A O 1
ATOM 711 N N . GLU A 1 90 ? 12.380 10.390 -52.653 1.00 45.22 90 GLU A N 1
ATOM 712 C CA . GLU A 1 90 ? 12.142 11.629 -53.393 1.00 45.22 90 GLU A CA 1
ATOM 713 C C . GLU A 1 90 ? 13.005 11.595 -54.656 1.00 45.22 90 GLU A C 1
ATOM 715 O O . GLU A 1 90 ? 14.182 11.948 -54.663 1.00 45.22 90 GLU A O 1
ATOM 720 N N . GLN A 1 91 ? 12.425 11.056 -55.727 1.00 56.94 91 GLN A N 1
ATOM 721 C CA . GLN A 1 91 ? 13.030 11.021 -57.053 1.00 56.94 91 GLN A CA 1
ATOM 722 C C . GLN A 1 91 ? 12.529 12.254 -57.829 1.00 56.94 91 GLN A C 1
ATOM 724 O O . GLN A 1 91 ? 11.315 12.373 -58.029 1.00 56.94 91 GLN A O 1
ATOM 729 N N . PRO A 1 92 ? 13.391 13.192 -58.269 1.00 44.94 92 PRO A N 1
ATOM 730 C CA . PRO A 1 92 ? 12.935 14.333 -59.052 1.00 44.94 92 PRO A CA 1
ATOM 731 C C . PRO A 1 92 ? 12.580 13.856 -60.465 1.00 44.94 92 PRO A C 1
ATOM 733 O O . PRO A 1 92 ? 13.426 13.317 -61.177 1.00 44.94 92 PRO A O 1
ATOM 736 N N . ARG A 1 93 ? 11.322 14.047 -60.882 1.00 52.84 93 ARG A N 1
ATOM 737 C CA . ARG A 1 93 ? 10.896 13.795 -62.266 1.00 52.84 93 ARG A CA 1
ATOM 738 C C . ARG A 1 93 ? 11.396 14.912 -63.194 1.00 52.84 93 ARG A C 1
ATOM 740 O O . ARG A 1 93 ? 11.143 16.075 -62.880 1.00 52.84 93 ARG A O 1
ATOM 747 N N . PRO A 1 94 ? 11.946 14.609 -64.381 1.00 50.53 94 PRO A N 1
ATOM 748 C CA . PRO A 1 94 ? 11.880 15.512 -65.518 1.00 50.53 94 PRO A CA 1
ATOM 749 C C . PRO A 1 94 ? 10.604 15.222 -66.324 1.00 50.53 94 PRO A C 1
ATOM 751 O O . PRO A 1 94 ? 10.211 14.071 -66.525 1.00 50.53 94 PRO A O 1
ATOM 754 N N . GLY A 1 95 ? 9.905 16.282 -66.725 1.00 46.91 95 GLY A N 1
ATOM 755 C CA . GLY A 1 95 ? 8.670 16.191 -67.497 1.00 46.91 95 GLY A CA 1
ATOM 756 C C . GLY A 1 95 ? 8.890 15.817 -68.966 1.00 46.91 95 GLY A C 1
ATOM 757 O O . GLY A 1 95 ? 9.946 16.090 -69.529 1.00 46.91 95 GLY A O 1
ATOM 758 N N . GLY A 1 96 ? 7.832 15.282 -69.587 1.00 48.62 96 GLY A N 1
ATOM 759 C CA . GLY A 1 96 ? 7.584 15.445 -71.023 1.00 48.62 96 GLY A CA 1
ATOM 760 C C . GLY A 1 96 ? 7.329 14.182 -71.854 1.00 48.62 96 GLY A C 1
ATOM 761 O O . GLY A 1 96 ? 8.261 13.602 -72.390 1.00 48.62 96 GLY A O 1
ATOM 762 N N . THR A 1 97 ? 6.036 13.943 -72.114 1.00 46.19 97 THR A N 1
ATOM 763 C CA . THR A 1 97 ? 5.431 13.446 -73.380 1.00 46.19 97 THR A CA 1
ATOM 764 C C . THR A 1 97 ? 5.188 11.928 -73.585 1.00 46.19 97 THR A C 1
ATOM 766 O O . THR A 1 97 ? 6.093 11.107 -73.588 1.00 46.19 97 THR A O 1
ATOM 769 N N . GLN A 1 98 ? 3.893 11.615 -73.773 1.00 42.91 98 GLN A N 1
ATOM 770 C CA . GLN A 1 98 ? 3.174 10.367 -74.153 1.00 42.91 98 GLN A CA 1
ATOM 771 C C . GLN A 1 98 ? 3.522 9.838 -75.581 1.00 42.91 98 GLN A C 1
ATOM 773 O O . GLN A 1 98 ? 4.217 10.587 -76.267 1.00 42.91 98 GLN A O 1
ATOM 778 N N . PRO A 1 99 ? 3.022 8.670 -76.110 1.00 51.12 99 PRO A N 1
ATOM 779 C CA . PRO A 1 99 ? 1.739 7.984 -75.799 1.00 51.12 99 PRO A CA 1
ATOM 780 C C . PRO A 1 99 ? 1.649 6.419 -75.840 1.00 51.12 99 PRO A C 1
ATOM 782 O O . PRO A 1 99 ? 2.404 5.733 -76.513 1.00 51.12 99 PRO A O 1
ATOM 785 N N . ARG A 1 100 ? 0.622 5.901 -75.133 1.00 41.34 100 ARG A N 1
ATOM 786 C CA . ARG A 1 100 ? -0.363 4.822 -75.454 1.00 41.34 100 ARG A CA 1
ATOM 787 C C . ARG A 1 100 ? 0.031 3.610 -76.326 1.00 41.34 100 ARG A C 1
ATOM 789 O O . ARG A 1 100 ? 0.234 3.780 -77.518 1.00 41.34 100 ARG A O 1
ATOM 796 N N . VAL A 1 101 ? -0.169 2.398 -75.777 1.00 45.75 101 VAL A N 1
ATOM 797 C CA . VAL A 1 101 ? -0.829 1.234 -76.427 1.00 45.75 101 VAL A CA 1
ATOM 798 C C . VAL A 1 101 ? -1.473 0.315 -75.370 1.00 45.75 101 VAL A C 1
ATOM 800 O O . VAL A 1 101 ? -0.960 0.173 -74.264 1.00 45.75 101 VAL A O 1
ATOM 803 N N . GLU A 1 102 ? -2.640 -0.228 -75.717 1.00 44.47 102 GLU A N 1
ATOM 804 C CA . GLU A 1 102 ? -3.527 -1.102 -74.935 1.00 44.47 102 GLU A CA 1
ATOM 805 C C . GLU A 1 102 ? -3.037 -2.563 -74.905 1.00 44.47 102 GLU A C 1
ATOM 807 O O . GLU A 1 102 ? -2.410 -3.005 -75.865 1.00 44.47 102 GLU A O 1
ATOM 812 N N . GLY A 1 103 ? -3.396 -3.332 -73.864 1.00 42.25 103 GLY A N 1
ATOM 813 C CA . GLY A 1 103 ? -3.368 -4.802 -73.929 1.00 42.25 103 GLY A CA 1
ATOM 814 C C . GLY A 1 103 ? -3.197 -5.548 -72.599 1.00 42.25 103 GLY A C 1
ATOM 815 O O . GLY A 1 103 ? -2.099 -5.600 -72.065 1.00 42.25 103 GLY A O 1
ATOM 816 N N . GLU A 1 104 ? -4.287 -6.187 -72.155 1.00 34.91 104 GLU A N 1
ATOM 817 C CA . GLU A 1 104 ? -4.354 -7.450 -71.383 1.00 34.91 104 GLU A CA 1
ATOM 818 C C . GLU A 1 104 ? -4.063 -7.488 -69.855 1.00 34.91 104 GLU A C 1
ATOM 820 O O . GLU A 1 104 ? -2.963 -7.272 -69.359 1.00 34.91 104 GLU A O 1
ATOM 825 N N . GLN A 1 105 ? -5.106 -7.876 -69.106 1.00 36.97 105 GLN A N 1
ATOM 826 C CA . GLN A 1 105 ? -5.080 -8.648 -67.843 1.00 36.97 105 GLN A CA 1
ATOM 827 C C . GLN A 1 105 ? -5.305 -10.143 -68.210 1.00 36.97 105 GLN A C 1
ATOM 829 O O . GLN A 1 105 ? -5.897 -10.345 -69.275 1.00 36.97 105 GLN A O 1
ATOM 834 N N . PRO A 1 106 ? -5.010 -11.190 -67.383 1.00 57.53 106 PRO A N 1
ATOM 835 C CA . PRO A 1 106 ? -5.312 -11.253 -65.942 1.00 57.53 106 PRO A CA 1
ATOM 836 C C . PRO A 1 106 ? -4.381 -12.205 -65.114 1.00 57.53 106 PRO A C 1
ATOM 838 O O . PRO A 1 106 ? -3.192 -12.278 -65.404 1.00 57.53 106 PRO A O 1
ATOM 841 N N . PRO A 1 107 ? -4.856 -12.818 -64.005 1.00 66.94 107 PRO A N 1
ATOM 842 C CA . PRO A 1 107 ? -4.388 -12.616 -62.631 1.00 66.94 107 PRO A CA 1
ATOM 843 C C . PRO A 1 107 ? -3.412 -13.724 -62.185 1.00 66.94 107 PRO A C 1
ATOM 845 O O . PRO A 1 107 ? -3.127 -14.610 -62.972 1.00 66.94 107 PRO A O 1
ATOM 848 N N . LEU A 1 108 ? -2.926 -13.709 -60.935 1.00 38.06 108 LEU A N 1
ATOM 849 C CA . LEU A 1 108 ? -2.662 -14.897 -60.092 1.00 38.06 108 LEU A CA 1
ATOM 850 C C . LEU A 1 108 ? -1.881 -14.471 -58.836 1.00 38.06 108 LEU A C 1
ATOM 852 O O . LEU A 1 108 ? -0.803 -13.910 -58.953 1.00 38.06 108 LEU A O 1
ATOM 856 N N . THR A 1 109 ? -2.461 -14.794 -57.669 1.00 33.22 109 THR A N 1
ATOM 857 C CA . THR A 1 109 ? -1.827 -15.359 -56.451 1.00 33.22 109 THR A CA 1
ATOM 858 C C . THR A 1 109 ? -0.591 -14.631 -55.889 1.00 33.22 109 THR A C 1
ATOM 860 O O . THR A 1 109 ? 0.337 -14.284 -56.589 1.00 33.22 109 THR A O 1
ATOM 863 N N . THR A 1 110 ? -0.388 -14.443 -54.600 1.00 34.28 110 THR A N 1
ATOM 864 C CA . THR A 1 110 ? -0.605 -15.356 -53.495 1.00 34.28 110 THR A CA 1
ATOM 865 C C . THR A 1 110 ? -0.165 -14.595 -52.245 1.00 34.28 110 THR A C 1
ATOM 867 O O . THR A 1 110 ? 0.732 -13.757 -52.302 1.00 34.28 110 THR A O 1
ATOM 870 N N . SER A 1 111 ? -0.779 -14.947 -51.120 1.00 38.12 111 SER A N 1
ATOM 871 C CA . SER A 1 111 ? -0.143 -14.998 -49.802 1.00 38.12 111 SER A CA 1
ATOM 872 C C . SER A 1 111 ? 0.555 -13.732 -49.284 1.00 38.12 111 SER A C 1
ATOM 874 O O . SER A 1 111 ? 1.718 -13.456 -49.569 1.00 38.12 111 SER A O 1
ATOM 876 N N . GLN A 1 112 ? -0.125 -13.106 -48.316 1.00 46.38 112 GLN A N 1
ATOM 877 C CA . GLN A 1 112 ? 0.521 -12.730 -47.053 1.00 46.38 112 GLN A CA 1
ATOM 878 C C . GLN A 1 112 ? 1.589 -13.769 -46.676 1.00 46.38 112 GLN A C 1
ATOM 880 O O . GLN A 1 112 ? 1.338 -14.972 -46.782 1.00 46.38 112 GLN A O 1
ATOM 885 N N . PRO A 1 113 ? 2.712 -13.343 -46.102 1.00 49.38 113 PRO A N 1
ATOM 886 C CA . PRO A 1 113 ? 2.924 -13.826 -44.747 1.00 49.38 113 PRO A CA 1
ATOM 887 C C . PRO A 1 113 ? 3.554 -12.766 -43.854 1.00 49.38 113 PRO A C 1
ATOM 889 O O . PRO A 1 113 ? 4.237 -11.852 -44.303 1.00 49.38 113 PRO A O 1
ATOM 892 N N . GLY A 1 114 ? 3.378 -12.960 -42.553 1.00 40.00 114 GLY A N 1
ATOM 893 C CA . GLY A 1 114 ? 4.282 -12.367 -41.580 1.00 40.00 114 GLY A CA 1
ATOM 894 C C . GLY A 1 114 ? 3.618 -11.390 -40.634 1.00 40.00 114 GLY A C 1
ATOM 895 O O . GLY A 1 114 ? 4.095 -10.273 -40.461 1.00 40.00 114 GLY A O 1
ATOM 896 N N . GLY A 1 115 ? 2.576 -11.856 -39.944 1.00 48.25 115 GLY A N 1
ATOM 897 C CA . GLY A 1 115 ? 2.366 -11.454 -38.560 1.00 48.25 115 GLY A CA 1
ATOM 898 C C . GLY A 1 115 ? 3.616 -11.809 -37.757 1.00 48.25 115 GLY A C 1
ATOM 899 O O . GLY A 1 115 ? 3.743 -12.907 -37.229 1.00 48.25 115 GLY A O 1
ATOM 900 N N . GLY A 1 116 ? 4.569 -10.886 -37.717 1.00 39.78 116 GLY A N 1
ATOM 901 C CA . GLY A 1 116 ? 5.646 -10.883 -36.745 1.00 39.78 116 GLY A CA 1
ATOM 902 C C . GLY A 1 116 ? 5.175 -10.136 -35.510 1.00 39.78 116 GLY A C 1
ATOM 903 O O . GLY A 1 116 ? 5.683 -9.056 -35.220 1.00 39.78 116 GLY A O 1
ATOM 904 N N . GLU A 1 117 ? 4.187 -10.674 -34.788 1.00 44.88 117 GLU A N 1
ATOM 905 C CA . GLU A 1 117 ? 4.030 -10.297 -33.384 1.00 44.88 117 GLU A CA 1
ATOM 906 C C . GLU A 1 117 ? 5.280 -10.793 -32.658 1.00 44.88 117 GLU A C 1
ATOM 908 O O . GLU A 1 117 ? 5.391 -11.947 -32.246 1.00 44.88 117 GLU A O 1
ATOM 913 N N . LEU A 1 118 ? 6.274 -9.908 -32.581 1.00 46.19 118 LEU A N 1
ATOM 914 C CA . LEU A 1 118 ? 7.494 -10.132 -31.832 1.00 46.19 118 LEU A CA 1
ATOM 915 C C . LEU A 1 118 ? 7.090 -10.459 -30.387 1.00 46.19 118 LEU A C 1
ATOM 917 O O . LEU A 1 118 ? 6.316 -9.699 -29.787 1.00 46.19 118 LEU A O 1
ATOM 921 N N . PRO A 1 119 ? 7.569 -11.573 -29.811 1.00 44.88 119 PRO A N 1
ATOM 922 C CA . PRO A 1 119 ? 7.149 -11.968 -28.482 1.00 44.88 119 PRO A CA 1
ATOM 923 C C . PRO A 1 119 ? 7.550 -10.855 -27.510 1.00 44.88 119 PRO A C 1
ATOM 925 O O . PRO A 1 119 ? 8.721 -10.486 -27.424 1.00 44.88 119 PRO A O 1
ATOM 928 N N . LYS A 1 120 ? 6.560 -10.310 -26.789 1.00 51.69 120 LYS A N 1
AT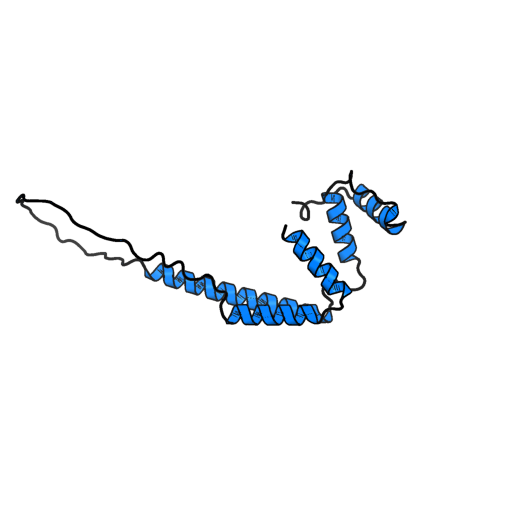OM 929 C CA . LYS A 1 120 ? 6.687 -9.287 -25.732 1.00 51.69 120 LYS A CA 1
ATOM 930 C C . LYS A 1 120 ? 7.413 -9.844 -24.498 1.00 51.69 120 LYS A C 1
ATOM 932 O O . LYS A 1 120 ? 6.924 -9.725 -23.376 1.00 51.69 120 LYS A O 1
ATOM 937 N N . GLN A 1 121 ? 8.541 -10.520 -24.695 1.00 52.72 121 GLN A N 1
ATOM 938 C CA . GLN A 1 121 ? 9.334 -11.046 -23.601 1.00 52.72 121 GLN A CA 1
ATOM 939 C C . GLN A 1 121 ? 9.995 -9.872 -22.879 1.00 52.72 121 GLN A C 1
ATOM 941 O O . GLN A 1 121 ? 10.638 -9.050 -23.537 1.00 52.72 121 GLN A O 1
ATOM 946 N N . PRO A 1 122 ? 9.866 -9.770 -21.544 1.00 61.28 122 PRO A N 1
ATOM 947 C CA . PRO A 1 122 ? 10.683 -8.833 -20.791 1.00 61.28 122 PRO A CA 1
ATOM 948 C C . PRO A 1 122 ? 12.151 -9.130 -21.104 1.00 61.28 122 PRO A C 1
ATOM 950 O O . PRO A 1 122 ? 12.544 -10.300 -21.153 1.00 61.28 122 PRO A O 1
ATOM 953 N N . SER A 1 123 ? 12.972 -8.104 -21.340 1.00 76.44 123 SER A N 1
ATOM 954 C CA . SER A 1 123 ? 14.388 -8.348 -21.616 1.00 76.44 123 SER A CA 1
ATOM 955 C C . SER A 1 123 ? 15.043 -9.125 -20.476 1.00 76.44 123 SER A C 1
ATOM 957 O O . SER A 1 123 ? 14.598 -9.117 -19.322 1.00 76.44 123 SER A O 1
ATOM 959 N N . ILE A 1 124 ? 16.152 -9.795 -20.778 1.00 88.50 124 ILE A N 1
ATOM 960 C CA . ILE A 1 124 ? 16.968 -10.498 -19.779 1.00 88.50 124 ILE A CA 1
ATOM 961 C C . ILE A 1 124 ? 17.332 -9.554 -18.614 1.00 88.50 124 ILE A C 1
ATOM 963 O O . ILE A 1 124 ? 17.311 -9.969 -17.452 1.00 88.50 124 ILE A O 1
ATOM 967 N N . LYS A 1 125 ? 17.589 -8.267 -18.908 1.00 88.81 125 LYS A N 1
ATOM 968 C CA . LYS A 1 125 ? 17.839 -7.225 -17.899 1.00 88.81 125 LYS A CA 1
ATOM 969 C C . LYS A 1 125 ? 16.632 -7.064 -16.967 1.00 88.81 125 LYS A C 1
ATOM 971 O O . LYS A 1 125 ? 16.795 -7.143 -15.750 1.00 88.81 125 LYS A O 1
ATOM 976 N N . LEU A 1 126 ? 15.424 -6.908 -17.515 1.00 91.06 126 LEU A N 1
ATOM 977 C CA . LEU A 1 126 ? 14.206 -6.736 -16.719 1.00 91.06 126 LEU A CA 1
ATOM 978 C C . LEU A 1 126 ? 13.886 -7.983 -15.882 1.00 91.06 126 LEU A C 1
ATOM 980 O O . LEU A 1 126 ? 13.580 -7.863 -14.696 1.00 91.06 126 LEU A O 1
ATOM 984 N N . ASN A 1 127 ? 14.048 -9.184 -16.445 1.00 92.88 127 ASN A N 1
ATOM 985 C CA . ASN A 1 127 ? 13.887 -10.440 -15.703 1.00 92.88 127 ASN A CA 1
ATOM 986 C C . AS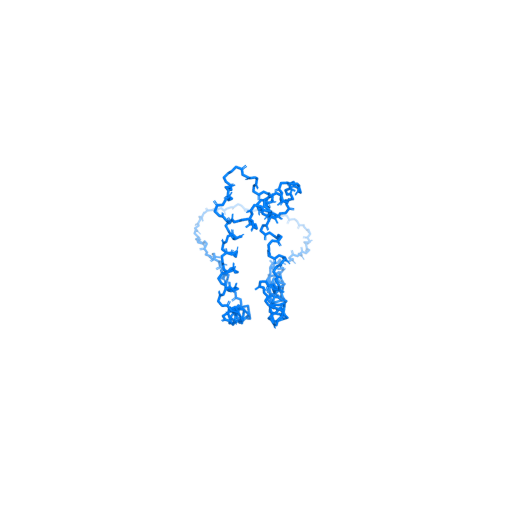N A 1 127 ? 14.843 -10.543 -14.509 1.00 92.88 127 ASN A C 1
ATOM 988 O O . ASN A 1 127 ? 14.439 -10.972 -13.426 1.00 92.88 127 ASN A O 1
ATOM 992 N N . ARG A 1 128 ? 16.095 -10.097 -14.667 1.00 93.88 128 ARG A N 1
ATOM 993 C CA . ARG A 1 128 ? 17.064 -10.051 -13.565 1.00 93.88 128 ARG A CA 1
ATOM 994 C C . ARG A 1 128 ? 16.603 -9.115 -12.448 1.00 93.88 128 ARG A C 1
ATOM 996 O O . ARG A 1 128 ? 16.754 -9.457 -11.277 1.00 93.88 128 ARG A O 1
ATOM 1003 N N . VAL A 1 129 ? 16.031 -7.958 -12.786 1.00 94.94 129 VAL A N 1
ATOM 1004 C CA . VAL A 1 129 ? 15.477 -7.031 -11.786 1.00 94.94 129 VAL A CA 1
ATOM 1005 C C . VAL A 1 129 ? 14.270 -7.648 -11.080 1.00 94.94 129 VAL A C 1
ATOM 1007 O O . VAL A 1 129 ? 14.214 -7.632 -9.854 1.00 94.94 129 VAL A O 1
ATOM 1010 N N . ILE A 1 130 ? 13.354 -8.273 -11.825 1.00 94.44 130 ILE A N 1
ATOM 1011 C CA . ILE A 1 130 ? 12.194 -8.980 -11.260 1.00 94.44 130 ILE A CA 1
ATOM 1012 C C . ILE A 1 130 ? 12.644 -10.068 -10.278 1.00 94.44 130 ILE A C 1
ATOM 1014 O O . ILE A 1 130 ? 12.068 -10.194 -9.197 1.00 94.44 130 ILE A O 1
ATOM 1018 N N . PHE A 1 131 ? 13.686 -10.831 -10.614 1.00 95.75 131 PHE A N 1
ATOM 1019 C CA . PHE A 1 131 ? 14.238 -11.846 -9.719 1.00 95.75 131 PHE A CA 1
ATOM 1020 C C . PHE A 1 131 ? 14.754 -11.236 -8.409 1.00 95.75 131 PHE A C 1
ATOM 1022 O O . PHE A 1 131 ? 14.402 -11.723 -7.339 1.00 95.75 131 PHE A O 1
ATOM 1029 N N . LYS A 1 132 ? 15.509 -10.132 -8.477 1.00 96.19 132 LYS A N 1
ATOM 1030 C CA . LYS A 1 132 ? 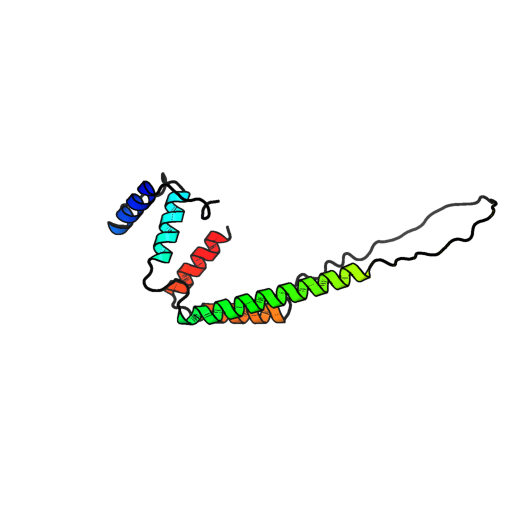15.990 -9.420 -7.280 1.00 96.19 132 LYS A CA 1
ATOM 1031 C C . LYS A 1 132 ? 14.847 -8.879 -6.421 1.00 96.19 132 LYS A C 1
ATOM 1033 O O . LYS A 1 132 ? 14.901 -8.996 -5.205 1.00 96.19 132 LYS A O 1
ATOM 1038 N N . ILE A 1 133 ? 13.797 -8.329 -7.038 1.00 95.69 133 ILE A N 1
ATOM 1039 C CA . ILE A 1 133 ? 12.612 -7.850 -6.307 1.00 95.69 133 ILE A CA 1
ATOM 1040 C C . ILE A 1 133 ? 11.924 -9.019 -5.593 1.00 95.69 133 ILE A C 1
ATOM 1042 O O . ILE A 1 133 ? 11.557 -8.897 -4.429 1.00 95.69 133 ILE A O 1
ATOM 1046 N N . ARG A 1 134 ? 11.763 -10.165 -6.268 1.00 94.50 134 ARG A N 1
ATOM 1047 C CA . ARG A 1 134 ? 11.182 -11.376 -5.666 1.00 94.50 134 ARG A CA 1
ATOM 1048 C C . ARG A 1 134 ? 12.015 -11.897 -4.503 1.00 94.50 134 ARG A C 1
ATOM 1050 O O . ARG A 1 134 ? 11.439 -12.319 -3.507 1.00 94.50 134 ARG A O 1
ATOM 1057 N N . ASP A 1 135 ? 13.335 -11.878 -4.635 1.00 95.75 135 ASP A N 1
ATOM 1058 C CA . ASP A 1 135 ? 14.240 -12.275 -3.562 1.00 95.75 135 ASP A CA 1
ATOM 1059 C C . ASP A 1 135 ? 14.107 -11.345 -2.354 1.00 95.75 135 ASP A C 1
ATOM 1061 O O . ASP A 1 135 ? 13.835 -11.807 -1.250 1.00 95.75 135 ASP A O 1
ATOM 1065 N N . LEU A 1 136 ? 14.142 -10.030 -2.582 1.00 95.19 136 LEU A N 1
ATOM 1066 C CA . LEU A 1 136 ? 13.958 -9.036 -1.529 1.00 95.19 136 LEU A CA 1
ATOM 1067 C C . LEU A 1 136 ? 12.607 -9.202 -0.822 1.00 95.19 136 LEU A C 1
ATOM 1069 O O . LEU A 1 136 ? 12.547 -9.167 0.402 1.00 95.19 136 LEU A O 1
ATOM 1073 N N . LEU A 1 137 ? 11.532 -9.470 -1.574 1.00 94.31 137 LEU A N 1
ATOM 1074 C CA . LEU A 1 137 ? 10.205 -9.737 -1.011 1.00 94.31 137 LEU A CA 1
ATOM 1075 C C . LEU A 1 137 ? 10.177 -10.959 -0.082 1.00 94.31 137 LEU A C 1
ATOM 1077 O O . LEU A 1 137 ? 9.424 -10.956 0.890 1.00 94.31 137 LEU A O 1
ATOM 1081 N N . ARG A 1 138 ? 10.997 -11.982 -0.347 1.00 93.44 138 ARG A N 1
ATOM 1082 C CA . ARG A 1 138 ? 11.117 -13.173 0.513 1.00 93.44 138 ARG A CA 1
ATOM 1083 C C . ARG A 1 138 ? 11.861 -12.897 1.816 1.00 93.44 138 ARG A C 1
ATOM 1085 O O . ARG A 1 138 ? 11.723 -13.676 2.751 1.00 93.44 138 ARG A O 1
ATOM 1092 N N . GLN A 1 139 ? 12.628 -11.812 1.885 1.00 94.88 139 GLN A N 1
ATOM 1093 C CA . GLN A 1 139 ? 13.360 -11.422 3.088 1.00 94.88 139 GLN A CA 1
ATOM 1094 C C . GLN A 1 139 ? 12.485 -10.646 4.089 1.00 94.88 139 GLN A C 1
ATOM 1096 O O . GLN A 1 139 ? 12.882 -10.486 5.245 1.00 94.88 139 GLN A O 1
ATOM 1101 N N . LEU A 1 140 ? 11.298 -10.161 3.689 1.00 94.12 140 LEU A N 1
ATOM 1102 C CA . LEU A 1 140 ? 10.400 -9.476 4.622 1.00 94.12 140 LEU A CA 1
ATOM 1103 C C . LEU A 1 140 ? 9.868 -10.440 5.694 1.00 94.12 140 LEU A C 1
ATOM 1105 O O . LEU A 1 140 ? 9.575 -11.601 5.396 1.00 94.12 140 LEU A O 1
ATOM 1109 N N . PRO A 1 141 ? 9.636 -9.948 6.926 1.00 95.88 141 PRO A N 1
ATOM 1110 C CA . PRO A 1 141 ? 8.922 -10.713 7.936 1.00 95.88 141 PRO A CA 1
ATOM 1111 C C . PRO A 1 141 ? 7.564 -11.221 7.411 1.00 95.88 141 PRO A C 1
ATOM 1113 O O . PRO A 1 141 ? 6.879 -10.486 6.687 1.00 95.88 141 PRO A O 1
ATOM 1116 N N . PRO A 1 142 ? 7.113 -12.427 7.814 1.00 95.56 142 PRO A N 1
ATOM 1117 C CA . PRO A 1 142 ? 5.901 -13.041 7.270 1.00 95.56 142 PRO A CA 1
ATOM 1118 C C . PRO A 1 142 ? 4.648 -12.162 7.348 1.00 95.56 142 PRO A C 1
ATOM 1120 O O . PRO A 1 142 ? 3.830 -12.190 6.430 1.00 95.56 142 PRO A O 1
ATOM 1123 N N . ALA A 1 143 ? 4.496 -11.368 8.413 1.00 95.50 143 ALA A N 1
ATOM 1124 C CA . ALA A 1 143 ? 3.365 -10.456 8.576 1.00 95.50 143 ALA A CA 1
ATOM 1125 C C . ALA A 1 143 ? 3.347 -9.358 7.498 1.00 95.50 143 ALA A C 1
ATOM 1127 O O . ALA A 1 143 ? 2.323 -9.138 6.854 1.00 95.50 143 ALA A O 1
ATOM 1128 N N . HIS A 1 144 ? 4.494 -8.726 7.240 1.00 95.81 144 HIS A N 1
ATOM 1129 C CA . HIS A 1 144 ? 4.618 -7.675 6.230 1.00 95.81 144 HIS A CA 1
ATOM 1130 C C . HIS A 1 144 ? 4.413 -8.236 4.824 1.00 95.81 144 HIS A C 1
ATOM 1132 O O . HIS A 1 144 ? 3.673 -7.656 4.032 1.00 95.81 144 HIS A O 1
ATOM 1138 N N . TYR A 1 145 ? 5.012 -9.396 4.537 1.00 95.88 145 TYR A N 1
ATOM 1139 C CA . TYR A 1 145 ? 4.852 -10.070 3.251 1.00 95.88 145 TYR A CA 1
ATOM 1140 C C . TYR A 1 145 ? 3.386 -10.422 2.969 1.00 95.88 145 TYR A C 1
ATOM 1142 O O . TYR A 1 145 ? 2.864 -10.073 1.913 1.00 95.88 145 TYR A O 1
ATOM 1150 N N . ARG A 1 146 ? 2.686 -11.052 3.924 1.00 96.50 146 ARG A N 1
ATOM 1151 C CA . ARG A 1 146 ? 1.269 -11.429 3.765 1.00 96.50 146 ARG A CA 1
ATOM 1152 C C . ARG A 1 146 ? 0.379 -10.211 3.538 1.00 96.50 146 ARG A C 1
ATOM 1154 O O . ARG A 1 146 ? -0.421 -10.220 2.604 1.00 96.50 146 ARG A O 1
ATOM 1161 N N . THR A 1 147 ? 0.544 -9.166 4.348 1.00 96.62 147 THR A N 1
ATOM 1162 C CA . THR A 1 147 ? -0.229 -7.924 4.214 1.00 96.62 147 THR A CA 1
ATOM 1163 C C . THR A 1 147 ? 0.043 -7.244 2.874 1.00 96.62 147 THR A C 1
ATOM 1165 O O . THR A 1 147 ? -0.896 -6.853 2.184 1.00 96.62 147 THR A O 1
ATOM 1168 N N . LEU A 1 148 ? 1.307 -7.160 2.448 1.00 95.81 148 LEU A N 1
ATOM 1169 C CA . LEU A 1 148 ? 1.668 -6.593 1.151 1.00 95.81 148 LEU A CA 1
ATOM 1170 C C . LEU A 1 148 ? 1.090 -7.407 -0.012 1.00 95.81 148 LEU A C 1
ATOM 1172 O O . LEU A 1 148 ? 0.514 -6.823 -0.924 1.00 95.81 148 LEU A O 1
ATOM 1176 N N . CYS A 1 149 ? 1.186 -8.739 0.021 1.00 94.94 149 CYS A N 1
ATOM 1177 C CA . CYS A 1 149 ? 0.586 -9.608 -0.992 1.00 94.94 149 CYS A CA 1
ATOM 1178 C C . CYS A 1 149 ? -0.930 -9.426 -1.080 1.00 94.94 149 CYS A C 1
ATOM 1180 O O . CYS A 1 149 ? -1.463 -9.318 -2.183 1.00 94.94 149 CYS A O 1
ATOM 1182 N N . PHE A 1 150 ? -1.613 -9.354 0.064 1.00 96.62 150 PHE A N 1
ATOM 1183 C CA . PHE A 1 150 ? -3.051 -9.115 0.111 1.00 96.62 150 PHE A CA 1
ATOM 1184 C C . PHE A 1 150 ? -3.418 -7.762 -0.509 1.00 96.62 150 PHE A C 1
ATOM 1186 O O . PHE A 1 150 ? -4.288 -7.698 -1.376 1.00 96.62 150 PHE A O 1
ATOM 1193 N N . LEU A 1 151 ? -2.713 -6.692 -0.128 1.00 96.38 151 LEU A N 1
ATOM 1194 C CA . LEU A 1 151 ? -2.940 -5.355 -0.677 1.00 96.38 151 LEU A CA 1
ATOM 1195 C C . LEU A 1 151 ? -2.658 -5.301 -2.178 1.00 96.38 151 LEU A C 1
ATOM 1197 O O . LEU A 1 151 ? -3.477 -4.78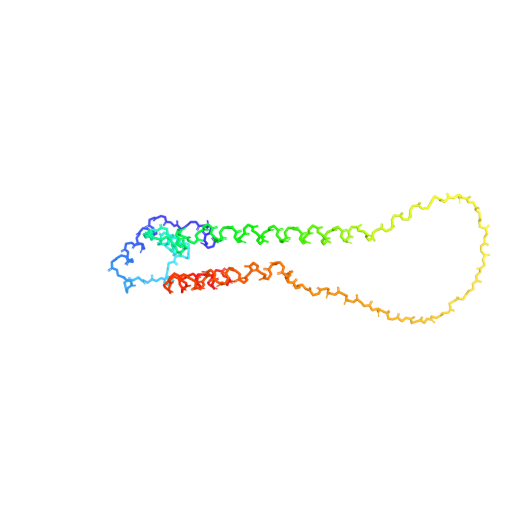5 -2.927 1.00 96.38 151 LEU A O 1
ATOM 1201 N N . MET A 1 152 ? -1.544 -5.870 -2.639 1.00 95.06 152 MET A N 1
ATOM 1202 C CA . MET A 1 152 ? -1.208 -5.913 -4.064 1.00 95.06 152 MET A CA 1
ATOM 1203 C C . MET A 1 152 ? -2.257 -6.682 -4.872 1.00 95.06 152 MET A C 1
ATOM 1205 O O . MET A 1 152 ? -2.661 -6.221 -5.937 1.00 95.06 152 MET A O 1
ATOM 1209 N N . ALA A 1 153 ? -2.739 -7.818 -4.362 1.00 96.31 153 ALA A N 1
ATOM 1210 C CA . ALA A 1 153 ? -3.797 -8.588 -5.009 1.00 96.31 153 ALA A CA 1
ATOM 1211 C C . ALA A 1 153 ? -5.137 -7.835 -5.031 1.00 96.31 153 ALA A C 1
ATOM 1213 O O . ALA A 1 153 ? -5.874 -7.928 -6.008 1.00 96.31 153 ALA A O 1
ATOM 1214 N N . HIS A 1 154 ? -5.452 -7.085 -3.973 1.00 94.06 154 HIS A N 1
ATOM 1215 C CA . HIS A 1 154 ? -6.666 -6.276 -3.895 1.00 94.06 154 HIS A CA 1
ATOM 1216 C C . HIS A 1 154 ? -6.621 -5.063 -4.832 1.00 94.06 154 HIS A C 1
ATOM 1218 O O . HIS A 1 154 ? -7.598 -4.791 -5.516 1.00 94.06 154 HIS A O 1
ATOM 1224 N N . LEU A 1 155 ? -5.486 -4.364 -4.901 1.00 94.06 155 LEU A N 1
ATOM 1225 C CA . LEU A 1 155 ? -5.303 -3.169 -5.732 1.00 94.06 155 LEU A CA 1
ATOM 1226 C C . LEU A 1 155 ? -5.167 -3.475 -7.228 1.00 94.06 155 LEU A C 1
ATOM 1228 O O . LEU A 1 155 ? -5.271 -2.562 -8.044 1.00 94.06 155 LEU A O 1
ATOM 1232 N N . HIS A 1 156 ? -4.879 -4.728 -7.582 1.00 93.12 156 HIS A N 1
ATOM 1233 C CA . HIS A 1 156 ? -4.798 -5.169 -8.972 1.00 93.12 156 HIS A CA 1
ATOM 1234 C C . HIS A 1 156 ? -6.156 -5.579 -9.565 1.00 93.12 156 HIS A C 1
ATOM 1236 O O . HIS A 1 156 ? -6.253 -5.725 -10.781 1.00 93.12 156 HIS A O 1
ATOM 1242 N N . ARG A 1 157 ? -7.175 -5.788 -8.723 1.00 87.94 157 ARG A N 1
ATOM 1243 C CA . ARG A 1 157 ? -8.552 -6.052 -9.163 1.00 87.94 157 ARG A CA 1
ATOM 1244 C C . ARG A 1 157 ? -9.203 -4.781 -9.694 1.00 87.94 157 ARG A C 1
ATOM 1246 O O . ARG A 1 157 ? -9.962 -4.917 -10.674 1.00 87.94 157 ARG A O 1
#

InterPro domains:
  IPR000198 Rho GTPase-activating protein domain [PF00620] (1-69)
  IPR000198 Rho GTPase-activating protein domain [PS50238] (1-157)
  IPR000198 Rho GTPase-activating protein domain [SM00324] (1-157)
  IPR008936 Rho GTPase activation protein [G3DSA:1.10.555.10] (1-157)
  IPR008936 Rho GTPase activation protein [SSF48350] (1-157)
  IPR051025 Rho GTPase-activating [PTHR15228] (1-157)

pLDDT: mean 81.46, std 20.48, range [33.22, 97.0]

Sequence (157 aa):
GIYRVNGAKSRVEKLCQAFENGKDLVELSDLSPHDIANVLKLYLRQLPEPLILYRYYNDFIGLAKESQRVIIEEKAVARALQDQGRPGGEQPRPGGTQPRVEGEQPPLTTSQPGGGELPKQPSIKLNRVIFKIRDLLRQLPPAHYRTLCFLMAHLHR

Foldseek 3Di:
DLLPDADDPVLLVVQLVQVVVHPVSDDCPPPDSRSVSVNVVVVQVPPPAHLQGPVCVVVVVVLVVQLVVLVVVVVVVVVVVVVVPDPPPPDDDDDDDDDDDDDDDDDDDDDDDDPCPPPPDRDPSNVVSVVSVVVSLVPDDPVSSVVVVVVVVVVVD

Secondary structure (DSSP, 8-state):
-TTTS---HHHHHHHHHHHHH-GGG---TTS-HHHHHHHHHHHHHH-SS-SS-HHHHHHHHHHHHHHHHHHHHHHHHHHHHHHTT-----PPPPP-------------------------PPPHHHHHHHHHHHHHHHHS-HHHHHHHHHHHHHHT-

Radius of gyration: 29.86 Å; chains: 1; bounding box: 41×32×97 Å